Protein AF-A0A519VKN8-F1 (afdb_monomer_lite)

pLDDT: mean 82.02, std 16.66, range [42.62, 96.0]

Foldseek 3Di:
DPPLVVLVVVLVVCLVVLVVVLVVLLVVLVCLCVDDDPCNVVSNVVSVVVNVCSVVCSVCCSVVVSVVVVVCVVPPDDDDDDPPDPPDDDPPDDD

Secondary structure (DSSP, 8-state):
--HHHHHHHHHHHHHHHHHHHHHHHHHHHHHHHT--STTHHHHHHHHHHHHHHHHHHHHHHHHHHHHHHHHHHHHS------------S-SS---

Radius of gyration: 20.51 Å; chains: 1; bounding box: 42×50×52 Å

Sequence (95 aa):
ATPLDAVVEGAGARLRPILMTSFAFLAGLMPLVFAHGAGALGNRSIGTAAAGGMFVGTFFGLLLIPGLYLLVIRGGKKEPEKQAEPVTKKELEPA

Structure (mmCIF, N/CA/C/O backbone):
data_AF-A0A519VKN8-F1
#
_entry.id   AF-A0A519VKN8-F1
#
loop_
_atom_site.group_PDB
_atom_site.id
_atom_site.type_symbol
_atom_site.label_atom_id
_atom_site.label_alt_id
_atom_site.label_comp_id
_atom_site.label_asym_id
_atom_site.label_entity_id
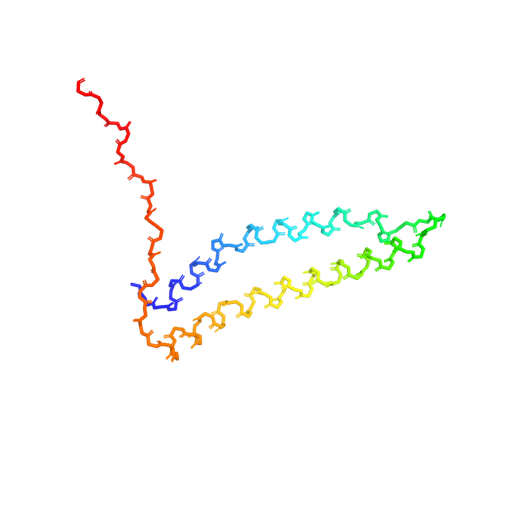_atom_site.label_seq_id
_atom_site.pdbx_PDB_ins_code
_atom_site.Cartn_x
_atom_site.Cartn_y
_atom_site.Cartn_z
_atom_site.occupancy
_atom_site.B_iso_or_equiv
_atom_site.auth_seq_id
_atom_site.auth_comp_id
_atom_site.auth_asym_id
_atom_site.auth_atom_id
_atom_site.pdbx_PDB_model_num
ATOM 1 N N . ALA A 1 1 ? -21.271 5.840 19.508 1.00 60.28 1 ALA A N 1
ATOM 2 C CA . ALA A 1 1 ? -20.770 4.967 18.431 1.00 60.28 1 ALA A CA 1
ATOM 3 C C . ALA A 1 1 ? -20.141 3.738 19.065 1.00 60.28 1 ALA A C 1
ATOM 5 O O . ALA A 1 1 ? -19.448 3.888 20.070 1.00 60.28 1 ALA A O 1
ATOM 6 N N . THR A 1 2 ? -20.426 2.540 18.554 1.00 77.94 2 THR A N 1
ATOM 7 C CA . THR A 1 2 ? -19.714 1.340 19.013 1.00 77.94 2 THR A CA 1
ATOM 8 C C . THR A 1 2 ? -18.272 1.360 18.478 1.00 77.94 2 THR A C 1
ATOM 10 O O . THR A 1 2 ? -18.007 2.032 17.479 1.00 77.94 2 THR A O 1
ATOM 13 N N . PRO A 1 3 ? -17.316 0.641 19.097 1.00 74.69 3 PRO A N 1
ATOM 14 C CA . PRO A 1 3 ? -15.947 0.549 18.579 1.00 74.69 3 PRO A CA 1
ATOM 15 C C . PRO A 1 3 ? -15.882 0.011 17.142 1.00 74.69 3 PRO A C 1
ATOM 17 O O . PRO A 1 3 ? -14.959 0.336 16.409 1.00 74.69 3 PRO A O 1
ATOM 20 N N . LEU A 1 4 ? -16.872 -0.789 16.728 1.00 81.31 4 LEU A N 1
ATOM 21 C CA . LEU A 1 4 ? -16.983 -1.294 15.360 1.00 81.31 4 LEU A CA 1
ATOM 22 C C . LEU A 1 4 ? -17.341 -0.178 14.372 1.00 81.31 4 LEU A C 1
ATOM 24 O O . LEU A 1 4 ? -16.692 -0.072 13.335 1.00 81.31 4 LEU A O 1
ATOM 28 N N . ASP A 1 5 ? -18.307 0.680 14.714 1.00 83.62 5 ASP A N 1
ATOM 29 C CA . ASP A 1 5 ? -18.729 1.791 13.848 1.00 83.62 5 ASP A CA 1
ATOM 30 C C . ASP A 1 5 ? -17.567 2.753 13.570 1.00 83.62 5 ASP A C 1
ATOM 32 O O . ASP A 1 5 ? -17.324 3.121 12.423 1.00 83.62 5 ASP A O 1
ATOM 36 N N . ALA A 1 6 ? -16.792 3.091 14.608 1.00 84.19 6 ALA A N 1
ATOM 37 C CA . ALA A 1 6 ? -15.645 3.991 14.486 1.00 84.19 6 ALA A CA 1
ATOM 38 C C . ALA A 1 6 ? -14.541 3.419 13.579 1.00 84.19 6 ALA A C 1
ATOM 40 O O . ALA A 1 6 ? -13.907 4.150 12.818 1.00 84.19 6 ALA A O 1
ATOM 41 N N . VAL A 1 7 ? -14.321 2.101 13.629 1.00 84.38 7 VAL A N 1
ATOM 42 C CA . VAL A 1 7 ? -13.331 1.425 12.778 1.00 84.38 7 VAL A CA 1
ATOM 43 C C . VAL A 1 7 ? -13.780 1.376 11.327 1.00 84.38 7 VAL A C 1
ATOM 45 O O . VAL A 1 7 ? -12.964 1.603 10.437 1.00 84.38 7 VAL A O 1
ATOM 48 N N . VAL A 1 8 ? -15.062 1.111 11.074 1.00 87.06 8 VAL A N 1
ATOM 49 C CA . VAL A 1 8 ? -15.612 1.091 9.712 1.00 87.06 8 VAL A CA 1
ATOM 50 C C . VAL A 1 8 ? -15.566 2.488 9.092 1.00 87.06 8 VAL A C 1
ATOM 52 O O . VAL A 1 8 ? -15.116 2.636 7.956 1.00 87.06 8 VAL A O 1
ATOM 55 N N . GLU A 1 9 ? -15.952 3.517 9.845 1.00 87.50 9 GLU A N 1
ATOM 56 C CA . GLU A 1 9 ? -15.893 4.909 9.394 1.00 87.50 9 GLU A CA 1
ATOM 57 C C . GLU A 1 9 ? -14.444 5.357 9.131 1.00 87.50 9 GLU A C 1
ATOM 59 O O . GLU A 1 9 ? -14.136 5.904 8.068 1.00 87.50 9 GLU A O 1
ATOM 64 N N . GLY A 1 10 ? -13.521 5.034 10.044 1.00 85.81 10 GLY A N 1
ATOM 65 C CA . GLY A 1 10 ? -12.096 5.328 9.889 1.00 85.81 10 GLY A CA 1
ATOM 66 C C . GLY A 1 10 ? -11.439 4.588 8.717 1.00 85.81 10 GLY A C 1
ATOM 67 O O . GLY A 1 10 ? -10.637 5.177 7.985 1.00 85.81 10 GLY A O 1
ATOM 68 N N . ALA A 1 11 ? -11.789 3.317 8.498 1.00 86.75 11 ALA A N 1
ATOM 69 C CA . ALA A 1 11 ? -11.319 2.542 7.351 1.00 86.75 11 ALA A CA 1
ATOM 70 C C . ALA A 1 11 ? -11.857 3.118 6.030 1.00 86.75 11 ALA A C 1
ATOM 72 O O . ALA A 1 11 ? -11.097 3.291 5.074 1.00 86.75 11 ALA A O 1
ATOM 73 N N . GLY A 1 12 ? -13.139 3.495 5.994 1.00 86.62 12 GLY A N 1
ATOM 74 C CA . GLY A 1 12 ? -13.774 4.121 4.833 1.00 86.62 12 GLY A CA 1
ATOM 75 C C . GLY A 1 12 ? -13.140 5.461 4.453 1.00 86.62 12 GLY A C 1
ATOM 76 O O . GLY A 1 12 ? -12.824 5.683 3.283 1.00 86.62 12 GLY A O 1
ATOM 77 N N . ALA A 1 13 ? -12.862 6.325 5.435 1.00 89.75 13 ALA A N 1
ATOM 78 C CA . ALA A 1 13 ? -12.237 7.630 5.203 1.00 89.75 13 ALA A CA 1
ATOM 79 C C . ALA A 1 13 ? -10.835 7.529 4.568 1.00 89.75 13 ALA A C 1
ATOM 81 O O . ALA A 1 13 ? -10.414 8.416 3.822 1.00 89.75 13 ALA A O 1
ATOM 82 N N . ARG A 1 14 ? -10.109 6.435 4.830 1.00 90.38 14 ARG A N 1
ATOM 83 C CA . ARG A 1 14 ? -8.735 6.217 4.347 1.00 90.38 14 ARG A CA 1
ATOM 84 C C . ARG A 1 14 ? -8.655 5.413 3.055 1.00 90.38 14 ARG A C 1
ATOM 86 O O . ARG A 1 14 ? -7.633 5.484 2.376 1.00 90.38 14 ARG A O 1
ATOM 93 N N . LEU A 1 15 ? -9.719 4.702 2.682 1.00 90.38 15 LEU A N 1
ATOM 94 C CA . LEU A 1 15 ? -9.749 3.861 1.485 1.00 90.38 15 LEU A CA 1
ATOM 95 C C . LEU A 1 15 ? -9.359 4.644 0.224 1.00 90.38 15 LEU A C 1
ATOM 97 O O . LEU A 1 15 ? -8.517 4.202 -0.553 1.00 90.38 15 LEU A O 1
ATOM 101 N N . ARG A 1 16 ? -9.938 5.835 0.036 1.00 91.50 16 ARG A N 1
ATOM 102 C CA . ARG A 1 16 ? -9.701 6.656 -1.157 1.00 91.50 16 ARG A CA 1
ATOM 103 C C . ARG A 1 16 ? -8.25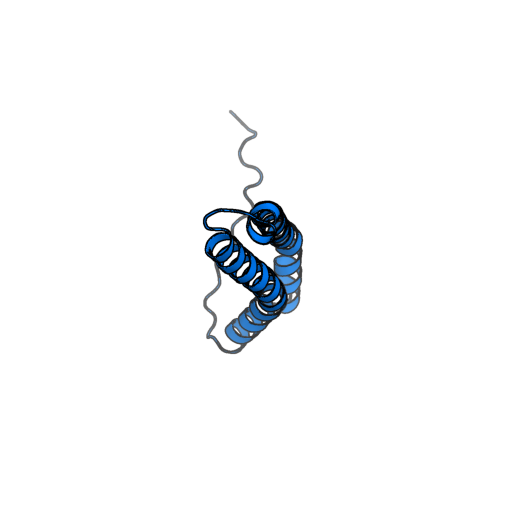2 7.179 -1.228 1.00 91.50 16 ARG A C 1
ATOM 105 O O . ARG A 1 16 ? -7.630 6.975 -2.270 1.00 91.50 16 ARG A O 1
ATOM 112 N N . PRO A 1 17 ? -7.672 7.761 -0.156 1.00 93.06 17 PRO A N 1
ATOM 113 C CA . PRO A 1 17 ? -6.244 8.088 -0.113 1.00 93.06 17 PRO A CA 1
ATOM 114 C C . PRO A 1 17 ? -5.304 6.891 -0.320 1.00 93.06 17 PRO A C 1
ATOM 116 O O . PRO A 1 17 ? -4.346 7.006 -1.079 1.00 93.06 17 PRO A O 1
ATOM 119 N N . ILE A 1 18 ? -5.571 5.740 0.311 1.00 93.62 18 ILE A N 1
ATOM 120 C CA . ILE A 1 18 ? -4.721 4.541 0.190 1.00 93.62 18 ILE A CA 1
ATOM 121 C C . ILE A 1 18 ? -4.700 4.040 -1.255 1.00 93.62 18 ILE A C 1
ATOM 123 O O . ILE A 1 18 ? -3.638 3.763 -1.810 1.00 93.62 18 ILE A O 1
ATOM 127 N N . LEU A 1 19 ? -5.867 3.949 -1.893 1.00 94.06 19 LEU A N 1
ATOM 128 C CA . LEU A 1 19 ? -5.950 3.531 -3.289 1.00 94.06 19 LEU A CA 1
ATOM 129 C C . LEU A 1 19 ? -5.281 4.546 -4.223 1.00 94.06 19 LEU A C 1
ATOM 131 O O . LEU A 1 19 ? -4.582 4.143 -5.148 1.00 94.06 19 LEU A O 1
ATOM 135 N N . MET A 1 20 ? -5.426 5.848 -3.960 1.00 95.69 20 MET A N 1
ATOM 136 C CA . MET A 1 20 ? -4.782 6.900 -4.751 1.00 95.69 20 MET A CA 1
ATOM 137 C C . MET A 1 20 ? -3.258 6.746 -4.779 1.00 95.69 20 MET A C 1
ATOM 139 O O . MET A 1 20 ? -2.668 6.764 -5.858 1.00 95.69 20 MET A O 1
ATOM 143 N N . THR A 1 21 ? -2.616 6.568 -3.621 1.00 95.88 21 THR A N 1
ATOM 144 C CA . THR A 1 21 ? -1.154 6.423 -3.555 1.00 95.88 21 THR A CA 1
ATOM 145 C C . THR A 1 21 ? -0.691 5.105 -4.164 1.00 95.88 21 THR A C 1
ATOM 147 O O . THR A 1 21 ? 0.283 5.091 -4.915 1.00 95.88 21 THR A O 1
ATOM 150 N N . SER A 1 22 ? -1.426 4.019 -3.911 1.00 94.19 22 SER A N 1
ATOM 151 C CA . SER A 1 22 ? -1.145 2.696 -4.476 1.00 94.19 22 SER A CA 1
ATOM 152 C C . SER A 1 22 ? -1.170 2.730 -6.005 1.00 94.19 22 SER A C 1
ATOM 154 O O . SER A 1 22 ? -0.225 2.292 -6.657 1.00 94.19 22 SER A O 1
ATOM 156 N N . PHE A 1 23 ? -2.231 3.294 -6.592 1.00 94.81 23 PHE A N 1
ATOM 157 C CA . PHE A 1 23 ? -2.368 3.389 -8.044 1.00 94.81 23 PHE A CA 1
ATOM 158 C C . PHE A 1 23 ? -1.364 4.359 -8.660 1.00 94.81 23 PHE A C 1
ATOM 160 O O . PHE A 1 23 ? -0.788 4.038 -9.697 1.00 94.81 23 PHE A O 1
ATOM 167 N N . ALA A 1 24 ? -1.104 5.504 -8.021 1.00 96.00 24 ALA A N 1
ATOM 168 C CA . ALA A 1 24 ? -0.082 6.441 -8.481 1.00 96.00 24 ALA A CA 1
ATOM 169 C C . ALA A 1 24 ? 1.307 5.785 -8.511 1.00 96.00 24 ALA A C 1
ATOM 171 O O . ALA A 1 24 ? 2.041 5.934 -9.487 1.00 96.00 24 ALA A O 1
ATOM 172 N N . PHE A 1 25 ? 1.645 5.006 -7.482 1.00 95.62 25 PHE A N 1
ATOM 173 C CA . PHE A 1 25 ? 2.905 4.274 -7.420 1.00 95.62 25 PHE A CA 1
ATOM 174 C C . PHE A 1 25 ? 2.998 3.194 -8.506 1.00 95.62 25 PHE A C 1
ATOM 176 O O . PHE A 1 25 ? 3.988 3.138 -9.232 1.00 95.62 25 PHE A O 1
ATOM 183 N N . LEU A 1 26 ? 1.951 2.380 -8.681 1.00 94.88 26 LEU A N 1
ATOM 184 C CA . LEU A 1 26 ? 1.902 1.353 -9.730 1.00 94.88 26 LEU A CA 1
ATOM 185 C C . LEU A 1 26 ? 2.014 1.952 -11.139 1.00 94.88 26 LEU A C 1
ATOM 187 O O . LEU A 1 26 ? 2.754 1.428 -11.971 1.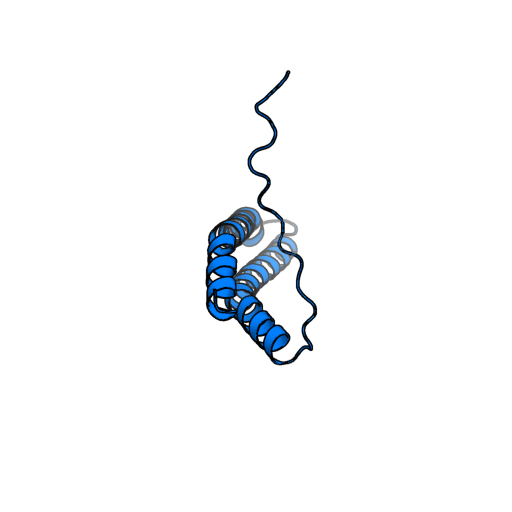00 94.88 26 LEU A O 1
ATOM 191 N N . ALA A 1 27 ? 1.335 3.072 -11.396 1.00 95.12 27 ALA A N 1
ATOM 192 C CA . ALA A 1 27 ? 1.452 3.800 -12.656 1.00 95.12 27 ALA A CA 1
ATOM 193 C C . ALA A 1 27 ? 2.871 4.361 -12.861 1.00 95.12 27 ALA A C 1
ATOM 195 O O . ALA A 1 27 ? 3.418 4.255 -13.957 1.00 95.12 27 ALA A O 1
ATOM 196 N N . GLY A 1 28 ? 3.496 4.891 -11.805 1.00 94.69 28 GLY A N 1
ATOM 197 C CA . GLY A 1 28 ? 4.876 5.383 -11.840 1.00 94.69 28 GLY A CA 1
ATOM 198 C C . GLY A 1 28 ? 5.920 4.290 -12.099 1.00 94.69 28 GLY A C 1
ATOM 199 O O . GLY A 1 28 ? 6.947 4.556 -12.719 1.00 94.69 28 GLY A O 1
ATOM 200 N N . LEU A 1 29 ? 5.650 3.048 -11.684 1.00 95.06 29 LEU A N 1
ATOM 201 C CA . LEU A 1 29 ? 6.524 1.897 -11.936 1.00 95.06 29 LEU A CA 1
ATOM 202 C C . LEU A 1 29 ? 6.328 1.253 -13.313 1.00 95.06 29 LEU A C 1
ATOM 204 O O . LEU A 1 29 ? 7.184 0.474 -13.740 1.00 95.06 29 LEU A O 1
ATOM 208 N N . MET A 1 30 ? 5.247 1.579 -14.026 1.00 93.25 30 MET A N 1
ATOM 209 C CA . MET A 1 30 ? 4.948 1.021 -15.345 1.00 93.25 30 MET A CA 1
ATOM 210 C C . MET A 1 30 ? 6.145 1.071 -16.327 1.00 93.25 30 MET A C 1
ATOM 212 O O . MET A 1 30 ? 6.484 0.023 -16.883 1.00 93.25 30 MET A O 1
ATOM 216 N N . PRO A 1 31 ? 6.864 2.202 -16.508 1.00 91.00 31 PRO A N 1
ATOM 217 C CA . PRO A 1 31 ? 8.024 2.246 -17.404 1.00 91.00 31 PRO A CA 1
ATOM 218 C C . PRO A 1 31 ? 9.197 1.360 -16.953 1.00 91.00 31 PRO A C 1
ATOM 220 O O . PRO A 1 31 ? 9.924 0.845 -17.798 1.00 91.00 31 PRO A O 1
ATOM 223 N N . LEU A 1 32 ? 9.381 1.137 -15.647 1.00 90.81 32 LEU A N 1
ATOM 224 C CA . LEU A 1 32 ? 10.428 0.247 -15.125 1.00 90.81 32 LEU A CA 1
ATOM 225 C C . LEU A 1 32 ? 10.116 -1.224 -15.421 1.00 90.81 32 LEU A C 1
ATOM 227 O O . LEU A 1 32 ? 11.003 -1.983 -15.813 1.00 90.81 32 LEU A O 1
ATOM 231 N N . VAL A 1 33 ? 8.848 -1.618 -15.277 1.00 90.44 33 VAL A N 1
ATOM 232 C CA . VAL A 1 33 ? 8.378 -2.987 -15.551 1.00 90.44 33 VAL A CA 1
ATOM 233 C C . VAL A 1 33 ? 8.531 -3.356 -17.032 1.00 90.44 33 VAL A C 1
ATOM 235 O O . VAL A 1 33 ? 8.824 -4.510 -17.356 1.00 90.44 33 VAL A O 1
ATOM 238 N N . PHE A 1 34 ? 8.391 -2.375 -17.926 1.00 91.19 34 PHE A N 1
ATOM 239 C CA . PHE A 1 34 ? 8.554 -2.533 -19.374 1.00 91.19 34 PHE A CA 1
ATOM 240 C C . PHE A 1 34 ? 9.898 -2.008 -19.903 1.00 91.19 34 PHE A C 1
ATOM 242 O O . PHE A 1 34 ? 10.036 -1.775 -21.104 1.00 91.19 34 PHE A O 1
ATOM 249 N N . ALA A 1 35 ? 10.902 -1.816 -19.044 1.00 91.19 35 ALA A N 1
ATOM 250 C CA . ALA A 1 35 ? 12.206 -1.321 -19.474 1.00 91.19 35 ALA A CA 1
ATOM 251 C C . ALA A 1 35 ? 12.931 -2.337 -20.378 1.00 91.19 35 ALA A C 1
ATOM 253 O O . ALA A 1 35 ? 12.991 -3.529 -20.073 1.00 91.19 35 ALA A O 1
ATOM 254 N N . HIS A 1 36 ? 13.533 -1.848 -21.465 1.00 87.31 36 HIS A N 1
ATOM 255 C CA . HIS A 1 36 ? 14.348 -2.624 -22.406 1.00 87.31 36 HIS A CA 1
ATOM 256 C C . HIS A 1 36 ? 15.713 -1.945 -22.604 1.00 87.31 36 HIS A C 1
ATOM 258 O O . HIS A 1 36 ? 15.828 -0.732 -22.452 1.00 87.31 36 HIS A O 1
ATOM 264 N N . GLY A 1 37 ? 16.747 -2.722 -22.943 1.00 87.19 37 GLY A N 1
ATOM 265 C CA . GLY A 1 37 ? 18.114 -2.223 -23.144 1.00 87.19 37 GLY A CA 1
ATOM 266 C C . GLY A 1 37 ? 19.055 -2.466 -21.957 1.00 87.19 37 GLY A C 1
ATOM 267 O O . GLY A 1 37 ? 18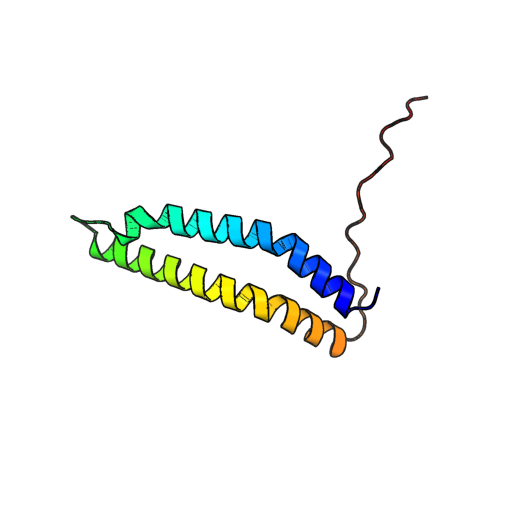.881 -3.412 -21.184 1.00 87.19 37 GLY A O 1
ATOM 268 N N . ALA A 1 38 ? 20.093 -1.637 -21.829 1.00 87.00 38 ALA A N 1
ATOM 269 C CA . ALA A 1 38 ? 21.099 -1.778 -20.778 1.00 87.00 38 ALA A CA 1
ATOM 270 C C . ALA A 1 38 ? 20.467 -1.613 -19.385 1.00 87.00 38 ALA A C 1
ATOM 272 O O . ALA A 1 38 ? 19.720 -0.671 -19.135 1.00 87.00 38 ALA A O 1
ATOM 273 N N . GLY A 1 39 ? 20.737 -2.554 -18.478 1.00 88.44 39 GLY A N 1
ATOM 274 C CA . GLY A 1 39 ? 20.143 -2.546 -17.136 1.00 88.44 39 GLY A CA 1
ATOM 275 C C . GLY A 1 39 ? 18.664 -2.954 -17.079 1.00 88.44 39 GLY A C 1
ATOM 276 O O . GLY A 1 39 ? 18.081 -2.935 -15.997 1.00 88.44 39 GLY A O 1
ATOM 277 N N . ALA A 1 40 ? 18.056 -3.389 -18.193 1.00 90.69 40 ALA A N 1
ATOM 278 C CA . ALA A 1 40 ? 16.653 -3.813 -18.229 1.00 90.69 40 ALA A CA 1
ATOM 279 C C . ALA A 1 40 ? 16.337 -4.932 -17.232 1.00 90.69 40 ALA A C 1
ATOM 281 O O . ALA A 1 40 ? 15.292 -4.905 -16.593 1.00 90.69 40 ALA A O 1
ATOM 282 N N . LEU A 1 41 ? 17.249 -5.892 -17.047 1.00 91.12 41 LEU A N 1
ATOM 283 C CA . LEU A 1 41 ? 17.054 -6.968 -16.075 1.00 91.12 41 LEU A CA 1
ATOM 284 C C . LEU A 1 41 ? 16.896 -6.416 -14.644 1.00 91.12 41 LEU A C 1
ATOM 286 O O . LEU A 1 41 ? 16.019 -6.856 -13.906 1.00 91.12 41 LEU A O 1
ATOM 290 N N . GLY A 1 42 ? 17.703 -5.412 -14.281 1.00 93.75 42 GLY A N 1
ATOM 291 C CA . GLY A 1 42 ? 17.638 -4.746 -12.979 1.00 93.75 42 GLY A CA 1
ATOM 292 C C . GLY A 1 42 ? 16.372 -3.908 -12.822 1.00 93.75 42 GLY A C 1
ATOM 293 O O . GLY A 1 42 ? 15.650 -4.069 -11.840 1.00 93.75 42 GLY A O 1
ATOM 294 N N . ASN A 1 43 ? 16.054 -3.086 -13.825 1.00 93.81 43 ASN A N 1
ATOM 295 C CA . ASN A 1 43 ? 14.871 -2.219 -13.816 1.00 93.81 43 ASN A CA 1
ATOM 296 C C . ASN A 1 43 ? 13.563 -3.020 -13.753 1.00 93.81 43 ASN A C 1
ATOM 298 O O . ASN A 1 43 ? 12.667 -2.687 -12.977 1.00 93.81 43 ASN A O 1
ATOM 302 N N . ARG A 1 44 ? 13.473 -4.119 -14.511 1.00 94.81 44 ARG A N 1
ATOM 303 C CA . ARG A 1 44 ? 12.316 -5.020 -14.476 1.00 94.81 44 ARG A CA 1
ATOM 304 C C . ARG A 1 44 ? 12.236 -5.768 -13.152 1.00 94.81 44 ARG A C 1
ATOM 306 O O . ARG A 1 44 ? 11.145 -5.872 -12.604 1.00 94.81 44 ARG A O 1
ATOM 313 N N . SER A 1 45 ? 13.358 -6.248 -12.613 1.00 94.75 45 SER A N 1
ATOM 314 C CA . SER A 1 45 ? 13.391 -6.934 -11.313 1.00 94.75 45 SER A CA 1
ATOM 315 C C . SER A 1 45 ? 12.860 -6.039 -10.189 1.00 94.75 45 SER A C 1
ATOM 317 O O . SER A 1 45 ? 11.890 -6.395 -9.522 1.00 94.75 45 SER A O 1
ATOM 319 N N . ILE A 1 46 ? 13.406 -4.827 -10.038 1.00 94.69 46 ILE A N 1
ATOM 320 C CA . ILE A 1 46 ? 12.964 -3.907 -8.983 1.00 94.69 46 ILE A CA 1
ATOM 321 C C . ILE A 1 46 ? 11.541 -3.387 -9.226 1.00 94.69 46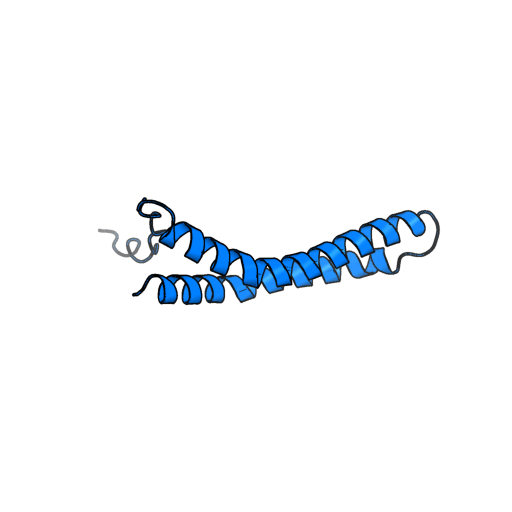 ILE A C 1
ATOM 323 O O . ILE A 1 46 ? 10.749 -3.316 -8.288 1.00 94.69 46 ILE A O 1
ATOM 327 N N . GLY A 1 47 ? 11.186 -3.087 -10.481 1.00 94.12 47 GLY A N 1
ATOM 328 C CA . GLY A 1 47 ? 9.853 -2.615 -10.851 1.00 94.12 47 GLY A CA 1
ATOM 329 C C . GLY A 1 47 ? 8.770 -3.652 -10.562 1.00 94.12 47 GLY A C 1
ATOM 330 O O . GLY A 1 47 ? 7.756 -3.331 -9.948 1.00 94.12 47 GLY A O 1
ATOM 331 N N . THR A 1 48 ? 8.994 -4.910 -10.952 1.00 94.44 48 THR A N 1
ATOM 332 C CA . THR A 1 48 ? 8.040 -6.006 -10.711 1.00 94.44 48 THR A CA 1
ATOM 333 C C . THR A 1 48 ? 7.942 -6.377 -9.234 1.00 94.44 48 THR A C 1
ATOM 335 O O . THR A 1 48 ? 6.829 -6.554 -8.740 1.00 94.44 48 THR A O 1
ATOM 338 N N . ALA A 1 49 ? 9.063 -6.423 -8.506 1.00 95.56 49 ALA A N 1
ATOM 339 C CA . ALA A 1 49 ? 9.063 -6.682 -7.068 1.00 95.56 49 ALA A CA 1
ATOM 340 C C . ALA A 1 49 ? 8.294 -5.599 -6.294 1.00 95.56 49 ALA A C 1
ATOM 342 O O . ALA A 1 49 ? 7.432 -5.918 -5.474 1.00 95.56 49 ALA A O 1
ATOM 343 N N . ALA A 1 50 ? 8.550 -4.320 -6.586 1.00 95.75 50 ALA A N 1
ATOM 344 C CA . ALA A 1 50 ? 7.873 -3.205 -5.930 1.00 95.75 50 ALA A CA 1
ATOM 345 C C . ALA A 1 50 ? 6.386 -3.115 -6.313 1.00 95.75 50 ALA A C 1
ATOM 347 O O . ALA A 1 50 ? 5.546 -2.888 -5.443 1.00 95.75 50 ALA A O 1
ATOM 348 N N . ALA A 1 51 ? 6.038 -3.338 -7.585 1.00 95.38 51 ALA A N 1
ATOM 349 C CA . ALA A 1 51 ? 4.647 -3.339 -8.032 1.00 95.38 51 ALA A CA 1
ATOM 350 C C . ALA A 1 51 ? 3.847 -4.494 -7.407 1.00 95.38 51 ALA A C 1
ATOM 352 O O . ALA A 1 51 ? 2.748 -4.282 -6.894 1.00 95.38 51 ALA A O 1
ATOM 353 N N . GLY A 1 52 ? 4.417 -5.702 -7.385 1.00 94.94 52 GLY A N 1
ATOM 354 C CA . GLY A 1 52 ? 3.810 -6.856 -6.724 1.00 94.94 52 GLY A CA 1
ATOM 355 C C . GLY A 1 52 ? 3.650 -6.639 -5.219 1.00 94.94 52 GLY A C 1
ATOM 356 O O . GLY A 1 52 ? 2.573 -6.878 -4.674 1.00 94.94 52 GLY A O 1
ATOM 357 N N . GLY A 1 53 ? 4.687 -6.113 -4.560 1.00 95.44 53 GLY A N 1
ATOM 358 C CA . GLY A 1 53 ? 4.658 -5.792 -3.134 1.00 95.44 53 GLY A CA 1
ATOM 359 C C . GLY A 1 53 ? 3.600 -4.748 -2.780 1.00 95.44 53 GLY A C 1
ATOM 360 O O . GLY A 1 53 ? 2.854 -4.945 -1.825 1.00 95.44 53 GLY A O 1
ATOM 361 N N . MET A 1 54 ? 3.479 -3.681 -3.576 1.00 95.94 54 MET A N 1
ATOM 362 C CA . MET A 1 54 ? 2.447 -2.661 -3.379 1.00 95.94 54 MET A CA 1
ATOM 363 C C . MET A 1 54 ? 1.046 -3.245 -3.569 1.00 95.94 54 MET A C 1
ATOM 365 O O . MET A 1 54 ? 0.174 -3.021 -2.740 1.00 95.94 54 MET A O 1
ATOM 369 N N . PHE A 1 55 ? 0.826 -4.039 -4.620 1.00 94.88 55 PHE A N 1
ATOM 370 C CA . PHE A 1 55 ? -0.480 -4.645 -4.873 1.00 94.88 55 PHE A CA 1
ATOM 371 C C . PHE A 1 55 ? -0.907 -5.561 -3.719 1.00 94.88 55 PHE A C 1
ATOM 373 O O . PHE A 1 55 ? -1.962 -5.358 -3.120 1.00 94.88 55 PHE A O 1
ATOM 380 N N . VAL A 1 56 ? -0.063 -6.525 -3.345 1.00 96.00 56 VAL A N 1
ATOM 381 C CA . VAL A 1 56 ? -0.360 -7.453 -2.244 1.00 96.00 56 VAL A CA 1
ATOM 382 C C . VAL A 1 56 ? -0.483 -6.702 -0.916 1.00 96.00 56 VAL A C 1
ATOM 384 O O . VAL A 1 56 ? -1.426 -6.940 -0.163 1.00 96.00 56 VAL A O 1
ATOM 387 N N . GLY A 1 57 ? 0.421 -5.758 -0.650 1.00 94.62 57 GLY A N 1
ATOM 388 C CA . GLY A 1 57 ? 0.441 -4.957 0.571 1.00 94.62 57 GLY A CA 1
ATOM 389 C C . GLY A 1 57 ? -0.801 -4.089 0.745 1.00 94.62 57 GLY A C 1
ATOM 390 O O . GLY A 1 57 ? -1.329 -4.016 1.850 1.00 94.62 57 GLY A O 1
ATOM 391 N N . THR A 1 58 ? -1.324 -3.493 -0.327 1.00 94.31 58 THR A N 1
ATOM 392 C CA . THR A 1 58 ? -2.558 -2.700 -0.268 1.00 94.31 58 THR A CA 1
ATOM 393 C C . THR A 1 58 ? -3.771 -3.578 0.036 1.00 94.31 58 THR A C 1
ATOM 395 O O . THR A 1 58 ? -4.553 -3.236 0.920 1.00 94.31 58 THR A O 1
ATOM 398 N N . PHE A 1 59 ? -3.922 -4.735 -0.621 1.00 93.12 59 PHE A N 1
ATOM 399 C CA . PHE A 1 59 ? -5.044 -5.646 -0.349 1.00 93.12 59 PHE A CA 1
ATOM 400 C C . PHE A 1 59 ? -4.995 -6.222 1.066 1.00 93.12 59 PHE A C 1
ATOM 402 O O . PHE A 1 59 ? -5.990 -6.166 1.792 1.00 93.12 59 PHE A O 1
ATOM 409 N N . PHE A 1 60 ? -3.834 -6.739 1.479 1.00 94.69 60 PHE A N 1
ATOM 410 C CA . PHE A 1 60 ? -3.668 -7.247 2.835 1.00 94.69 60 PHE A CA 1
ATOM 411 C C . PHE A 1 60 ? -3.807 -6.124 3.854 1.00 94.69 60 PHE A C 1
ATOM 413 O O . PHE A 1 60 ? -4.514 -6.312 4.828 1.00 94.69 60 PHE A O 1
ATOM 420 N N . GLY A 1 61 ? -3.221 -4.948 3.632 1.00 91.62 61 GLY A N 1
ATOM 421 C CA . GLY A 1 61 ? -3.299 -3.809 4.546 1.00 91.62 61 GLY A CA 1
ATOM 422 C C . GLY A 1 61 ? -4.726 -3.307 4.764 1.00 91.62 61 GLY A C 1
ATOM 423 O O . GLY A 1 61 ? -5.116 -3.069 5.905 1.00 91.62 61 GLY A O 1
ATOM 424 N N . LEU A 1 62 ? -5.537 -3.219 3.704 1.00 91.25 62 LEU A N 1
ATOM 425 C CA . LEU A 1 62 ? -6.942 -2.814 3.813 1.00 91.25 62 LEU A CA 1
ATOM 426 C C . LEU A 1 62 ? -7.769 -3.766 4.691 1.00 91.25 62 LEU A C 1
ATOM 428 O O . LEU A 1 62 ? -8.690 -3.309 5.362 1.00 91.25 62 LEU A O 1
ATOM 432 N N . LEU A 1 63 ? -7.435 -5.061 4.720 1.00 88.56 63 LEU A N 1
ATOM 433 C CA . LEU A 1 63 ? -8.123 -6.055 5.550 1.00 88.56 63 LEU A CA 1
ATOM 434 C C . LEU A 1 63 ? -7.485 -6.220 6.941 1.00 88.56 63 LEU A C 1
ATOM 436 O O . LEU A 1 63 ? -8.185 -6.244 7.953 1.00 88.56 63 LEU A O 1
ATOM 440 N N . LEU A 1 64 ? -6.154 -6.328 7.002 1.00 91.69 64 LEU A N 1
ATOM 441 C CA . LEU A 1 64 ? -5.399 -6.580 8.229 1.00 91.69 64 LEU A CA 1
ATOM 442 C C . LEU A 1 64 ? -5.458 -5.398 9.182 1.00 91.69 64 LEU A C 1
ATOM 444 O O . LEU A 1 64 ? -5.627 -5.633 10.366 1.00 91.69 64 LEU A O 1
ATOM 448 N N . ILE A 1 65 ? -5.308 -4.155 8.714 1.00 90.12 65 ILE A N 1
ATOM 449 C CA . ILE A 1 65 ? -5.228 -2.984 9.602 1.00 90.12 65 ILE A CA 1
ATOM 450 C C . ILE A 1 65 ? -6.500 -2.825 10.456 1.00 90.12 65 ILE A C 1
ATOM 452 O O . ILE A 1 65 ? -6.367 -2.787 11.682 1.00 90.12 65 ILE A O 1
ATOM 456 N N . PRO A 1 66 ? -7.726 -2.779 9.891 1.00 87.94 66 PRO A N 1
ATOM 457 C CA . PRO A 1 66 ? -8.937 -2.687 10.709 1.00 87.94 66 PRO A CA 1
ATOM 458 C C . PRO A 1 66 ? -9.159 -3.944 11.564 1.00 87.94 66 PRO A C 1
ATOM 460 O O . PRO A 1 66 ? -9.591 -3.833 12.712 1.00 87.94 66 PRO A O 1
ATOM 463 N N . GLY A 1 67 ? -8.817 -5.133 11.050 1.00 88.25 67 GLY A N 1
ATOM 464 C CA . GLY A 1 67 ? -8.921 -6.390 11.796 1.00 88.25 67 GLY A CA 1
ATOM 465 C C . GLY A 1 67 ? -7.993 -6.448 13.016 1.00 88.25 67 GLY A C 1
ATOM 466 O O . GLY A 1 67 ? -8.439 -6.771 14.118 1.00 88.25 67 GLY A O 1
ATOM 467 N N . LEU A 1 68 ? -6.719 -6.079 12.846 1.00 89.06 68 LEU A N 1
ATOM 468 C CA . LEU A 1 68 ? -5.744 -5.976 13.933 1.00 89.06 68 LEU A CA 1
ATOM 469 C C . LEU A 1 68 ? -6.155 -4.906 14.937 1.00 89.06 68 LEU A C 1
ATOM 471 O O . LEU A 1 68 ? -6.073 -5.154 16.134 1.00 89.06 68 LEU A O 1
ATOM 475 N N . TYR A 1 69 ? -6.623 -3.746 14.474 1.00 87.19 69 TYR A N 1
ATOM 476 C CA . TYR A 1 69 ? -7.048 -2.666 15.363 1.00 87.19 69 TYR A CA 1
ATOM 477 C C . TYR A 1 69 ? -8.185 -3.116 16.294 1.00 87.19 69 TYR A C 1
ATOM 479 O O . TYR A 1 69 ? -8.125 -2.900 17.504 1.00 87.19 69 TYR A O 1
ATOM 487 N N . LEU A 1 70 ? -9.174 -3.848 15.770 1.00 85.19 70 LEU A N 1
ATOM 488 C CA . LEU A 1 70 ? -10.242 -4.432 16.588 1.00 85.19 70 LEU A CA 1
ATOM 489 C C . LEU A 1 70 ? -9.738 -5.487 17.575 1.00 85.19 70 LEU A C 1
ATOM 491 O O . LEU A 1 70 ? -10.245 -5.565 18.696 1.00 85.19 70 LEU A O 1
ATOM 495 N N . LEU A 1 71 ? -8.757 -6.297 17.177 1.00 86.50 71 LEU A N 1
ATOM 496 C CA . LEU A 1 71 ? -8.157 -7.307 18.046 1.00 86.50 71 LEU A CA 1
ATOM 497 C C . LEU A 1 71 ? -7.369 -6.657 19.191 1.00 86.50 71 LEU A C 1
ATOM 499 O O . LEU A 1 71 ? -7.511 -7.071 20.341 1.00 86.50 71 LEU A O 1
ATOM 503 N N . VAL A 1 72 ? -6.613 -5.597 18.899 1.00 86.44 72 VAL A N 1
ATOM 504 C CA . VAL A 1 72 ? -5.852 -4.826 19.891 1.00 86.44 72 VAL A CA 1
ATOM 505 C C . VAL A 1 72 ? -6.784 -4.096 20.855 1.00 86.44 72 VAL A C 1
ATOM 507 O O . VAL A 1 72 ? -6.573 -4.190 22.056 1.00 86.44 72 VAL A O 1
ATOM 510 N N . ILE A 1 73 ? -7.858 -3.451 20.389 1.00 82.00 73 ILE A N 1
ATOM 511 C CA . ILE A 1 73 ? -8.828 -2.788 21.284 1.00 82.00 73 ILE A CA 1
ATOM 512 C C . ILE A 1 73 ? -9.566 -3.788 22.183 1.00 82.00 73 ILE A C 1
ATOM 514 O O . ILE A 1 73 ? -9.910 -3.466 23.320 1.00 82.00 73 ILE A O 1
ATOM 518 N N . ARG A 1 74 ? -9.836 -5.004 21.692 1.00 77.50 74 ARG A N 1
ATOM 519 C CA . ARG A 1 74 ? -10.514 -6.048 22.480 1.00 77.50 74 ARG A CA 1
ATOM 520 C C . ARG A 1 74 ? -9.577 -6.758 23.460 1.00 77.50 74 ARG A C 1
ATOM 522 O O . ARG A 1 74 ? -10.055 -7.219 24.492 1.00 77.50 74 ARG A O 1
ATOM 529 N N . GLY A 1 75 ? -8.285 -6.873 23.142 1.00 73.62 75 GLY A N 1
ATOM 530 C CA . GLY A 1 75 ? -7.283 -7.570 23.962 1.00 73.62 75 GLY A CA 1
ATOM 531 C C . GLY A 1 75 ? -6.412 -6.664 24.842 1.00 73.62 75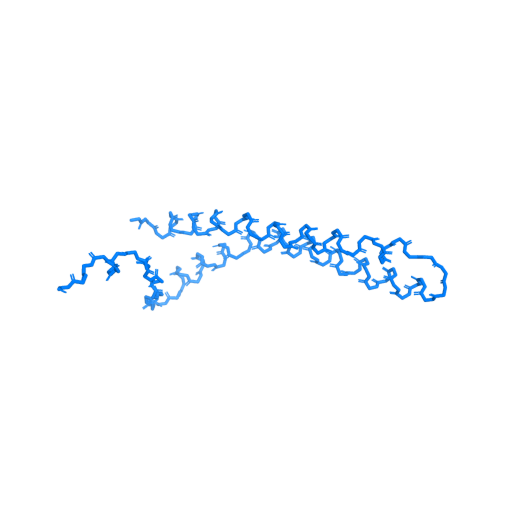 GLY A C 1
ATOM 532 O O . GLY A 1 75 ? -5.852 -7.127 25.834 1.00 73.62 75 GLY A O 1
ATOM 533 N N . GLY A 1 76 ? -6.294 -5.381 24.502 1.00 61.47 76 GLY A N 1
ATOM 534 C CA . GLY A 1 76 ? -5.511 -4.378 25.213 1.00 61.47 76 GLY A CA 1
ATOM 535 C C . GLY A 1 76 ? -6.355 -3.645 26.248 1.00 61.47 76 GLY A C 1
ATOM 536 O O . GLY A 1 76 ? -7.463 -3.186 25.973 1.00 61.47 76 GLY A O 1
ATOM 537 N N . LYS A 1 77 ? -5.832 -3.524 27.468 1.00 52.72 77 LYS A N 1
ATOM 538 C CA . LYS A 1 77 ? -6.392 -2.637 28.490 1.00 52.72 77 LYS A CA 1
ATOM 539 C C . LYS A 1 77 ? -6.559 -1.234 27.894 1.00 52.72 77 LYS A C 1
ATOM 541 O O . LYS A 1 77 ? -5.675 -0.750 27.201 1.00 52.72 77 LYS A O 1
ATOM 546 N N . LYS A 1 78 ? -7.713 -0.620 28.169 1.00 47.16 78 LYS A N 1
ATOM 547 C CA . LYS A 1 78 ? -8.127 0.704 27.692 1.00 47.16 78 LYS A CA 1
ATOM 548 C C . LYS A 1 78 ? -7.038 1.754 27.944 1.00 47.16 78 LYS A C 1
ATOM 550 O O . LYS A 1 78 ? -6.945 2.264 29.056 1.00 47.16 78 LYS A O 1
ATOM 555 N N . GLU A 1 79 ? -6.302 2.142 26.916 1.00 55.22 79 GLU A N 1
ATOM 556 C CA . GLU A 1 79 ? -5.742 3.488 26.842 1.00 55.22 79 GLU A CA 1
ATOM 557 C C . GLU A 1 79 ? -6.551 4.256 25.793 1.00 55.22 79 GLU A C 1
ATOM 559 O O . GLU A 1 79 ? -6.695 3.784 24.663 1.00 55.22 79 GLU A O 1
ATOM 564 N N . PRO A 1 80 ? -7.194 5.374 26.175 1.00 46.16 80 PRO A N 1
ATOM 565 C CA . PRO A 1 80 ? -8.035 6.129 25.265 1.00 46.16 80 PRO A CA 1
ATOM 566 C C . PRO A 1 80 ? -7.148 6.791 24.210 1.00 46.16 80 PRO A C 1
ATOM 568 O O . PRO A 1 80 ? -6.414 7.739 24.489 1.00 46.16 80 PRO A O 1
ATOM 571 N N . GLU A 1 81 ? -7.221 6.270 22.989 1.00 52.88 81 GLU A N 1
ATOM 572 C CA . GLU A 1 81 ? -6.613 6.865 21.806 1.00 52.88 81 GLU A CA 1
ATOM 573 C C . GLU A 1 81 ? -7.238 8.249 21.584 1.00 52.88 81 GLU A C 1
ATOM 575 O O . GLU A 1 81 ? -8.446 8.400 21.380 1.00 52.88 81 GLU A O 1
ATOM 580 N N . LYS A 1 82 ? -6.400 9.275 21.734 1.00 44.38 82 LYS A N 1
ATOM 581 C CA . LYS A 1 82 ? -6.759 10.689 21.687 1.00 44.38 82 LYS A CA 1
ATOM 582 C C . LYS A 1 82 ? -7.379 10.996 20.320 1.00 44.38 82 LYS A C 1
ATOM 584 O O . LYS A 1 82 ? -6.682 10.984 19.307 1.00 44.38 82 LYS A O 1
ATOM 589 N N . GLN A 1 83 ? -8.686 11.260 20.307 1.00 43.16 83 GLN A N 1
ATOM 590 C CA . GLN A 1 83 ? -9.393 11.844 19.169 1.00 43.16 83 GLN A CA 1
ATOM 591 C C . GLN A 1 83 ? -8.589 13.041 18.655 1.00 43.16 83 GLN A C 1
ATOM 593 O O . GLN A 1 83 ? -8.334 13.986 19.402 1.00 43.16 83 GLN A O 1
ATOM 598 N N . ALA A 1 84 ? -8.176 12.991 17.388 1.00 52.97 84 ALA A N 1
ATOM 599 C CA . ALA A 1 84 ? -7.776 14.189 16.673 1.00 52.97 84 ALA A CA 1
ATOM 600 C C . ALA A 1 84 ? -9.005 15.106 16.643 1.00 52.97 84 ALA A C 1
ATOM 602 O O . ALA A 1 84 ? -10.009 14.780 16.008 1.00 52.97 84 ALA A O 1
ATOM 603 N N . GLU A 1 85 ? -8.950 16.189 17.418 1.00 46.44 85 GLU A N 1
ATOM 604 C CA . GLU A 1 85 ? -10.005 17.191 17.482 1.00 46.44 85 GLU A CA 1
ATOM 605 C C . GLU A 1 85 ? -10.347 17.692 16.070 1.00 46.44 85 GLU A C 1
ATOM 607 O O . GLU A 1 85 ? -9.441 17.984 15.280 1.00 46.44 85 GLU A O 1
ATOM 612 N N . PRO A 1 86 ? -11.639 17.835 15.729 1.00 42.62 86 PRO A N 1
ATOM 613 C CA . PRO A 1 86 ? -12.026 18.571 14.542 1.00 42.62 86 PRO A CA 1
ATOM 614 C C . PRO A 1 86 ? -11.655 20.044 14.748 1.00 42.62 86 PRO A C 1
ATOM 616 O O . PRO A 1 86 ? -12.314 20.768 15.493 1.00 42.62 86 PRO A O 1
ATOM 619 N N . VAL A 1 87 ? -10.603 20.502 14.065 1.00 58.31 87 VAL A N 1
ATOM 620 C CA . VAL A 1 87 ? -10.309 21.930 13.895 1.00 58.31 87 VAL A CA 1
ATOM 621 C C . VAL A 1 87 ? -11.460 22.536 13.098 1.00 58.31 87 VAL A C 1
ATOM 623 O O . VAL A 1 87 ? -11.495 22.479 11.871 1.00 58.31 87 VAL A O 1
ATOM 626 N N . THR A 1 88 ? -12.473 23.053 13.785 1.00 52.09 88 THR A N 1
ATOM 627 C CA . THR A 1 88 ? -13.555 23.817 13.167 1.00 52.09 88 THR A CA 1
ATOM 628 C C . THR A 1 88 ? -14.138 24.792 14.184 1.00 52.09 88 THR A C 1
ATOM 630 O O . THR A 1 88 ? -14.770 24.392 15.156 1.00 52.09 88 THR A O 1
ATOM 633 N N . LYS A 1 89 ? -13.971 26.080 13.842 1.00 53.78 89 LYS A N 1
ATOM 634 C CA . LYS A 1 89 ? -14.640 27.290 14.357 1.00 53.78 89 LYS A CA 1
ATOM 635 C C . LYS A 1 89 ? -14.045 27.929 15.616 1.00 53.78 89 LYS A C 1
ATOM 637 O O . LYS A 1 89 ? -14.665 27.924 16.673 1.00 53.78 89 LYS A O 1
ATOM 642 N N . LYS A 1 90 ? -12.909 28.616 15.457 1.00 51.66 90 LYS A N 1
ATOM 643 C CA . LYS A 1 90 ? -12.586 29.774 16.312 1.00 51.66 90 LYS A CA 1
ATOM 644 C C . LYS A 1 90 ? -11.924 30.960 15.593 1.00 51.66 90 LYS A C 1
ATOM 646 O O . LYS A 1 90 ? -11.363 31.821 16.253 1.00 51.66 90 LYS A O 1
ATOM 651 N N . GLU A 1 91 ? -12.065 31.045 14.266 1.00 55.59 91 GLU A N 1
ATOM 652 C CA . GLU A 1 91 ? -11.431 32.096 13.447 1.00 55.59 91 GLU A CA 1
ATOM 653 C C . GLU A 1 91 ? -12.399 33.164 12.890 1.00 55.59 91 GLU A C 1
ATOM 655 O O . GLU A 1 91 ? -12.073 33.856 11.931 1.00 55.59 91 GLU A O 1
ATOM 660 N N . LEU A 1 92 ? -13.598 33.326 13.454 1.00 61.59 92 LEU A N 1
ATOM 661 C CA . LEU A 1 92 ? -14.499 34.422 13.072 1.00 61.59 92 LEU A CA 1
ATOM 662 C C . LEU A 1 92 ? -15.124 35.052 14.312 1.00 61.59 92 LEU A C 1
ATOM 664 O O . LEU A 1 92 ? -16.256 34.748 14.655 1.00 61.59 92 LEU A O 1
ATOM 668 N N . GLU A 1 93 ? -14.339 35.889 14.982 1.00 49.31 93 GLU A N 1
ATOM 669 C CA . GLU A 1 93 ? -14.780 37.140 15.614 1.00 49.31 93 GLU A CA 1
ATOM 670 C C . GLU A 1 93 ? -13.524 37.923 16.047 1.00 49.31 93 GLU A C 1
ATOM 672 O O . GLU A 1 93 ? -12.922 37.598 17.072 1.00 49.31 93 GLU A O 1
ATOM 677 N N . PRO A 1 94 ? -13.054 38.916 15.269 1.00 59.62 94 PRO A N 1
ATOM 678 C CA . PRO A 1 94 ? -12.233 39.983 15.819 1.00 59.62 94 PRO A CA 1
ATOM 679 C C . PRO A 1 94 ? -13.142 41.020 16.497 1.00 59.62 94 PRO A C 1
ATOM 681 O O . PRO A 1 94 ? -14.112 41.488 15.896 1.00 59.62 94 PRO A O 1
ATOM 684 N N . ALA A 1 95 ? -12.816 41.315 17.757 1.00 52.12 95 ALA A N 1
ATOM 685 C CA . ALA A 1 95 ? -13.359 42.407 18.562 1.00 52.12 95 ALA A CA 1
ATOM 686 C C . ALA A 1 95 ? -13.066 43.793 17.964 1.00 52.12 95 ALA A C 1
ATOM 688 O O . ALA A 1 95 ? -12.058 43.919 17.227 1.00 52.12 95 ALA A O 1
#